Protein AF-A0A0U4WJ20-F1 (afdb_monomer_lite)

Structure (mmCIF, N/CA/C/O backbone):
data_AF-A0A0U4WJ20-F1
#
_entry.id   AF-A0A0U4WJ20-F1
#
loop_
_atom_site.group_PDB
_atom_site.id
_atom_site.type_symbol
_atom_site.label_atom_id
_atom_site.label_alt_id
_atom_site.label_comp_id
_atom_site.label_asym_id
_atom_site.label_entity_id
_atom_site.label_seq_id
_atom_site.pdbx_PDB_ins_code
_atom_site.Cartn_x
_atom_site.Cartn_y
_atom_site.Cartn_z
_atom_site.occupancy
_atom_site.B_iso_or_equiv
_atom_site.auth_seq_id
_atom_site.auth_comp_id
_atom_site.auth_asym_id
_atom_site.auth_atom_id
_atom_site.pdbx_PDB_model_num
ATOM 1 N N . MET A 1 1 ? 13.140 -55.221 10.516 1.00 45.09 1 MET A N 1
ATOM 2 C CA . MET A 1 1 ? 14.413 -55.546 9.827 1.00 45.09 1 MET A CA 1
ATOM 3 C C . MET A 1 1 ? 14.114 -56.241 8.496 1.00 45.09 1 MET A C 1
ATOM 5 O O . MET A 1 1 ? 13.194 -57.045 8.482 1.00 45.09 1 MET A O 1
ATOM 9 N N . LYS A 1 2 ? 14.965 -56.007 7.473 1.00 43.53 2 LYS A N 1
ATOM 10 C CA . LYS A 1 2 ? 15.139 -56.748 6.188 1.00 43.53 2 LYS A CA 1
ATOM 11 C C . LYS A 1 2 ? 14.148 -56.353 5.068 1.00 43.53 2 LYS A C 1
ATOM 13 O O . LYS A 1 2 ? 13.022 -56.818 5.054 1.00 43.53 2 LYS A O 1
ATOM 18 N N . LYS A 1 3 ? 14.446 -55.362 4.208 1.00 52.28 3 LYS A N 1
ATOM 19 C CA . LYS A 1 3 ? 15.315 -55.402 2.999 1.00 52.28 3 LYS A CA 1
ATOM 20 C C . LYS A 1 3 ? 15.146 -56.673 2.157 1.00 52.28 3 LYS A C 1
ATOM 22 O O . LYS A 1 3 ? 15.680 -57.699 2.563 1.00 52.28 3 LYS A O 1
ATOM 27 N N . LYS A 1 4 ? 14.556 -56.540 0.959 1.00 51.22 4 LYS A N 1
ATOM 28 C CA . LYS A 1 4 ? 14.952 -57.252 -0.274 1.00 51.22 4 LYS A CA 1
ATOM 29 C C . LYS A 1 4 ? 14.683 -56.370 -1.504 1.00 51.22 4 LYS A C 1
ATOM 31 O O . LYS A 1 4 ? 13.613 -56.396 -2.091 1.00 51.22 4 LYS A O 1
ATOM 36 N N . LEU A 1 5 ? 15.690 -55.560 -1.826 1.00 50.84 5 LEU A N 1
ATOM 37 C CA . LEU A 1 5 ? 16.001 -55.060 -3.164 1.00 50.84 5 LEU A CA 1
ATOM 38 C C . LEU A 1 5 ? 16.763 -56.205 -3.853 1.00 50.84 5 LEU A C 1
ATOM 40 O O . LEU A 1 5 ? 17.722 -56.658 -3.240 1.00 50.84 5 LEU A O 1
ATOM 44 N N . ILE A 1 6 ? 16.341 -56.690 -5.024 1.00 55.81 6 ILE A N 1
ATOM 45 C CA . ILE A 1 6 ? 17.130 -57.433 -6.037 1.00 55.81 6 ILE A CA 1
ATOM 46 C C . ILE A 1 6 ? 16.176 -57.684 -7.210 1.00 55.81 6 ILE A C 1
ATOM 48 O O . ILE A 1 6 ? 15.141 -58.322 -7.038 1.00 55.81 6 ILE A O 1
ATOM 52 N N . GLY A 1 7 ? 16.534 -57.210 -8.399 1.00 41.97 7 GLY A N 1
ATOM 53 C CA . GLY A 1 7 ? 15.829 -57.572 -9.621 1.00 41.97 7 GLY A CA 1
ATOM 54 C C . GLY A 1 7 ? 16.296 -56.766 -10.824 1.00 41.97 7 GLY A C 1
ATOM 55 O O . GLY A 1 7 ? 15.734 -55.717 -11.099 1.00 41.97 7 GLY A O 1
ATOM 56 N N . GLY A 1 8 ? 17.295 -57.287 -11.541 1.00 43.28 8 GLY A N 1
ATOM 57 C CA . GLY A 1 8 ? 17.472 -57.001 -12.968 1.00 43.28 8 GLY A CA 1
ATOM 58 C C . GLY A 1 8 ? 18.574 -56.011 -13.335 1.00 43.28 8 GLY A C 1
ATOM 59 O O . GLY A 1 8 ? 18.316 -54.843 -13.591 1.00 43.28 8 GLY A O 1
ATOM 60 N N . LEU A 1 9 ? 19.798 -56.521 -13.443 1.00 40.25 9 LEU A N 1
ATOM 61 C CA . LEU A 1 9 ? 20.912 -55.928 -14.181 1.00 40.25 9 LEU A CA 1
ATOM 62 C C . LEU A 1 9 ? 21.041 -56.728 -15.486 1.00 40.25 9 LEU A C 1
ATOM 64 O O . LEU A 1 9 ? 21.196 -57.940 -15.379 1.00 40.25 9 LEU A O 1
ATOM 68 N N . MET A 1 10 ? 20.957 -56.094 -16.668 1.00 38.22 10 MET A N 1
ATOM 69 C CA . MET A 1 10 ? 21.696 -56.472 -17.901 1.00 38.22 10 MET A CA 1
ATOM 70 C C . MET A 1 10 ? 21.245 -55.689 -19.155 1.00 38.22 10 MET A C 1
ATOM 72 O O . MET A 1 10 ? 20.191 -55.950 -19.720 1.00 38.22 10 MET A O 1
ATOM 76 N N . VAL A 1 11 ? 22.104 -54.744 -19.560 1.00 44.47 11 VAL A N 1
ATOM 77 C CA . VAL A 1 11 ? 22.695 -54.542 -20.904 1.00 44.47 11 VAL A CA 1
ATOM 78 C C . VAL A 1 11 ? 21.818 -54.713 -22.155 1.00 44.47 11 VAL A C 1
ATOM 80 O O . VAL A 1 11 ? 21.461 -55.830 -22.499 1.00 44.47 11 VAL A O 1
ATOM 83 N N . VAL A 1 12 ? 21.732 -53.644 -22.964 1.00 44.16 12 VAL A N 1
ATOM 84 C CA . VAL A 1 12 ? 22.034 -53.695 -24.413 1.00 44.16 12 VAL A CA 1
ATOM 85 C C . VAL A 1 12 ? 22.766 -52.410 -24.814 1.00 44.16 12 VAL A C 1
ATOM 87 O O . VAL A 1 12 ? 22.206 -51.317 -24.798 1.00 44.16 12 VAL A O 1
ATOM 90 N N . ALA A 1 13 ? 24.039 -52.558 -25.173 1.00 38.66 13 ALA A N 1
ATOM 91 C CA . ALA A 1 13 ? 24.749 -51.630 -26.039 1.00 38.66 13 ALA A CA 1
ATOM 92 C C . ALA A 1 13 ? 24.354 -51.924 -27.493 1.00 38.66 13 ALA A C 1
ATOM 94 O O . ALA A 1 13 ? 24.293 -53.099 -27.840 1.00 38.66 13 ALA A O 1
ATOM 95 N N . MET A 1 14 ? 24.144 -50.901 -28.331 1.00 37.84 14 MET A N 1
ATOM 96 C CA . MET A 1 14 ? 24.608 -50.863 -29.730 1.00 37.84 14 MET A CA 1
ATOM 97 C C . MET A 1 14 ? 24.176 -49.572 -30.445 1.00 37.84 14 MET A C 1
ATOM 99 O O . MET A 1 14 ? 22.997 -49.268 -30.567 1.00 37.84 14 MET A O 1
ATOM 103 N N . ALA A 1 15 ? 25.195 -48.867 -30.939 1.00 36.44 15 ALA A N 1
ATOM 104 C CA . ALA A 1 15 ? 25.264 -48.184 -32.228 1.00 36.44 15 ALA A CA 1
ATOM 105 C C . ALA A 1 15 ? 24.131 -47.221 -32.639 1.00 36.44 15 ALA A C 1
ATOM 107 O O . ALA A 1 15 ? 23.133 -47.617 -33.228 1.00 36.44 15 ALA A O 1
ATOM 108 N N . PHE A 1 16 ? 24.422 -45.921 -32.549 1.00 41.66 16 PHE A N 1
ATOM 109 C CA . PHE A 1 16 ? 24.107 -45.008 -33.650 1.00 41.66 16 PHE A CA 1
ATOM 110 C C . PHE A 1 16 ? 25.394 -44.325 -34.116 1.00 41.66 16 PHE A C 1
ATOM 112 O O . PHE A 1 16 ? 25.777 -43.244 -33.677 1.00 41.66 16 PHE A O 1
ATOM 119 N N . SER A 1 17 ? 26.094 -45.025 -35.005 1.00 46.34 17 SER A N 1
ATOM 120 C CA . SER A 1 17 ? 27.056 -44.452 -35.936 1.00 46.34 17 SER A CA 1
ATOM 121 C C . SER A 1 17 ? 26.287 -43.634 -36.972 1.00 46.34 17 SER A C 1
ATOM 123 O O . SER A 1 17 ? 25.647 -44.188 -37.862 1.00 46.34 17 SER A O 1
ATOM 125 N N . GLY A 1 18 ? 26.352 -42.315 -36.842 1.00 43.78 18 GLY A N 1
ATOM 126 C CA . GLY A 1 18 ? 25.856 -41.358 -37.822 1.00 43.78 18 GLY A CA 1
ATOM 127 C C . GLY A 1 18 ? 26.853 -40.221 -37.965 1.00 43.78 18 GLY A C 1
ATOM 128 O O . GLY A 1 18 ? 26.556 -39.088 -37.605 1.00 43.78 18 GLY A O 1
ATOM 129 N N . ALA A 1 19 ? 28.059 -40.536 -38.443 1.00 44.16 19 ALA A N 1
ATOM 130 C CA . ALA A 1 19 ? 29.010 -39.549 -38.936 1.00 44.16 19 ALA A CA 1
ATOM 131 C C . ALA A 1 19 ? 28.448 -38.944 -40.234 1.00 44.16 19 ALA A C 1
ATOM 133 O O . ALA A 1 19 ? 28.781 -39.365 -41.338 1.00 44.16 19 ALA A O 1
ATOM 134 N N . GLY A 1 20 ? 27.533 -37.987 -40.085 1.00 40.28 20 GLY A N 1
ATOM 135 C CA . GLY A 1 20 ? 27.115 -37.096 -41.154 1.00 40.28 20 GLY A CA 1
ATOM 136 C C . GLY A 1 20 ? 28.169 -36.013 -41.320 1.00 40.28 20 GLY A C 1
ATOM 137 O O . GLY A 1 20 ? 28.229 -35.070 -40.535 1.00 40.28 20 GLY A O 1
ATOM 138 N N . ALA A 1 21 ? 29.016 -36.176 -42.331 1.00 46.47 21 ALA A N 1
ATOM 139 C CA . ALA A 1 21 ? 29.871 -35.124 -42.844 1.00 46.47 21 ALA A CA 1
ATOM 140 C C . ALA A 1 21 ? 29.011 -33.904 -43.214 1.00 46.47 21 ALA A C 1
ATOM 142 O O . ALA A 1 21 ? 28.261 -33.942 -44.186 1.00 46.47 21 ALA A O 1
ATOM 143 N N . VAL A 1 22 ? 29.126 -32.814 -42.456 1.00 48.47 22 VAL A N 1
ATOM 144 C CA . VAL A 1 22 ? 28.731 -31.494 -42.950 1.00 48.47 22 VAL A CA 1
ATOM 145 C C . VAL A 1 22 ? 29.943 -30.904 -43.651 1.00 48.47 22 VAL A C 1
ATOM 147 O O . VAL A 1 22 ? 30.886 -30.412 -43.036 1.00 48.47 22 VAL A O 1
ATOM 150 N N . SER A 1 23 ? 29.951 -31.061 -44.971 1.00 51.72 23 SER A N 1
ATOM 151 C CA . SER A 1 23 ? 30.922 -30.447 -45.861 1.00 51.72 23 SER A CA 1
ATOM 152 C C . SER A 1 23 ? 30.929 -28.937 -45.634 1.00 51.72 23 SER A C 1
ATOM 154 O O . SER A 1 23 ? 29.938 -28.248 -45.869 1.00 51.72 23 SER A O 1
ATOM 156 N N . ALA A 1 24 ? 32.072 -28.435 -45.175 1.00 49.81 24 ALA A N 1
ATOM 157 C CA . ALA A 1 24 ? 32.408 -27.025 -45.131 1.00 49.81 24 ALA A CA 1
ATOM 158 C C . ALA A 1 24 ? 32.519 -26.485 -46.568 1.00 49.81 24 ALA A C 1
ATOM 160 O O . ALA A 1 24 ? 33.596 -26.446 -47.154 1.00 49.81 24 ALA A O 1
ATOM 161 N N . ALA A 1 25 ? 31.387 -26.106 -47.154 1.00 50.56 25 ALA A N 1
ATOM 162 C CA . ALA A 1 25 ? 31.308 -25.422 -48.437 1.00 50.56 25 ALA A CA 1
ATOM 163 C C . ALA A 1 25 ? 30.285 -24.290 -48.302 1.00 50.56 25 ALA A C 1
ATOM 165 O O . ALA A 1 25 ? 29.085 -24.506 -48.436 1.00 50.56 25 ALA A O 1
ATOM 166 N N . GLY A 1 26 ? 30.773 -23.092 -47.965 1.00 53.72 26 GLY A N 1
ATOM 167 C CA . GLY A 1 26 ? 29.926 -21.901 -47.853 1.00 53.72 26 GLY A CA 1
ATOM 168 C C . GLY A 1 26 ? 30.304 -20.886 -46.773 1.00 53.72 26 GLY A C 1
ATOM 169 O O . GLY A 1 26 ? 29.435 -20.144 -46.335 1.00 53.72 26 GLY A O 1
ATOM 170 N N . ILE A 1 27 ? 31.564 -20.810 -46.327 1.00 51.44 27 ILE A N 1
ATOM 171 C CA . ILE A 1 27 ? 32.047 -19.662 -45.537 1.00 51.44 27 ILE A CA 1
ATOM 172 C C . ILE A 1 27 ? 32.763 -18.718 -46.502 1.00 51.44 27 ILE A C 1
ATOM 174 O O . ILE A 1 27 ? 33.984 -18.702 -46.620 1.00 51.44 27 ILE A O 1
ATOM 178 N N . SER A 1 28 ? 31.986 -17.986 -47.290 1.00 51.72 28 SER A N 1
ATOM 179 C CA . SER A 1 28 ? 32.493 -16.942 -48.187 1.00 51.72 28 SER A CA 1
ATOM 180 C C . SER A 1 28 ? 31.446 -15.849 -48.334 1.00 51.72 28 SER A C 1
ATOM 182 O O . SER A 1 28 ? 30.991 -15.563 -49.431 1.00 51.72 28 SER A O 1
ATOM 184 N N . ASN A 1 29 ? 31.020 -15.290 -47.200 1.00 48.34 29 ASN A N 1
ATOM 185 C CA . ASN A 1 29 ? 30.536 -13.914 -47.122 1.00 48.34 29 ASN A CA 1
ATOM 186 C C . ASN A 1 29 ? 30.498 -13.465 -45.654 1.00 48.34 29 ASN A C 1
ATOM 188 O O . ASN A 1 29 ? 29.449 -13.147 -45.102 1.00 48.34 29 ASN A O 1
ATOM 192 N N . VAL A 1 30 ? 31.666 -13.447 -45.004 1.00 47.41 30 VAL A N 1
ATOM 193 C CA . VAL A 1 30 ? 31.864 -12.656 -43.781 1.00 47.41 30 VAL A CA 1
ATOM 194 C C . VAL A 1 30 ? 31.974 -11.191 -44.215 1.00 47.41 30 VAL A C 1
ATOM 196 O O . VAL A 1 30 ? 33.016 -10.562 -44.098 1.00 47.41 30 VAL A O 1
ATOM 199 N N . ASN A 1 31 ? 30.877 -10.641 -44.740 1.00 51.34 31 ASN A N 1
ATOM 200 C CA . ASN A 1 31 ? 30.548 -9.282 -44.363 1.00 51.34 31 ASN A CA 1
ATOM 201 C C . ASN A 1 31 ? 30.103 -9.435 -42.920 1.00 51.34 31 ASN A C 1
ATOM 203 O O . ASN A 1 31 ? 28.997 -9.893 -42.639 1.00 51.34 31 ASN A O 1
ATOM 207 N N . SER A 1 32 ? 31.045 -9.164 -42.026 1.00 51.31 32 SER A N 1
ATOM 208 C CA . SER A 1 32 ? 30.827 -8.822 -40.635 1.00 51.31 32 SER A CA 1
ATOM 209 C C . SER A 1 32 ? 29.829 -7.671 -40.593 1.00 51.31 32 SER A C 1
ATOM 211 O O . SER A 1 32 ? 30.200 -6.507 -40.452 1.00 51.31 32 SER A O 1
ATOM 213 N N . ILE A 1 33 ? 28.556 -8.003 -40.805 1.00 52.03 33 ILE A N 1
ATOM 214 C CA . ILE A 1 33 ? 27.454 -7.167 -40.395 1.00 52.03 33 ILE A CA 1
ATOM 215 C C . ILE A 1 33 ? 27.730 -6.955 -38.920 1.00 52.03 33 ILE A C 1
ATOM 217 O O . ILE A 1 33 ? 27.807 -7.901 -38.135 1.00 52.03 33 ILE A O 1
ATOM 221 N N . ASP A 1 34 ? 27.999 -5.699 -38.627 1.00 52.44 34 ASP A N 1
ATOM 222 C CA . ASP A 1 34 ? 27.989 -5.043 -37.341 1.00 52.44 34 ASP A CA 1
ATOM 223 C C . ASP A 1 34 ? 26.654 -5.342 -36.633 1.00 52.44 34 ASP A C 1
ATOM 225 O O . ASP A 1 34 ? 25.741 -4.529 -36.565 1.00 52.44 34 ASP A O 1
ATOM 229 N N . LEU A 1 35 ? 26.487 -6.595 -36.207 1.00 49.44 35 LEU A N 1
ATOM 230 C CA . LEU A 1 35 ? 25.289 -7.126 -35.560 1.00 49.44 35 LEU A CA 1
ATOM 231 C C . LEU A 1 35 ? 25.376 -6.957 -34.036 1.00 49.44 35 LEU A C 1
ATOM 233 O O . LEU A 1 35 ? 24.451 -7.315 -33.318 1.00 49.44 35 LEU A O 1
ATOM 237 N N . SER A 1 36 ? 26.491 -6.416 -33.538 1.00 53.28 36 SER A N 1
ATOM 238 C CA . SER A 1 36 ? 26.821 -6.378 -32.112 1.00 53.28 36 SER A CA 1
ATOM 239 C C . SER A 1 36 ? 26.578 -5.011 -31.464 1.00 53.28 36 SER A C 1
ATOM 241 O O . SER A 1 36 ? 26.509 -4.935 -30.239 1.00 53.28 36 SER A O 1
ATOM 243 N N . SER A 1 37 ? 26.444 -3.934 -32.246 1.00 49.75 37 SER A N 1
ATOM 244 C CA . SER A 1 37 ? 26.280 -2.568 -31.723 1.00 49.75 37 SER A CA 1
ATOM 245 C C . SER A 1 37 ? 24.808 -2.153 -31.587 1.00 49.75 37 SER A C 1
ATOM 247 O O . SER A 1 37 ? 24.420 -1.624 -30.550 1.00 49.75 37 SER A O 1
ATOM 249 N N . MET A 1 38 ? 23.951 -2.495 -32.556 1.00 55.59 38 MET A N 1
ATOM 250 C CA . MET A 1 38 ? 22.522 -2.142 -32.518 1.00 55.59 38 MET A CA 1
ATOM 251 C C . MET A 1 38 ? 21.683 -3.049 -31.592 1.00 55.59 38 MET A C 1
ATOM 253 O O . MET A 1 38 ? 20.640 -2.629 -31.076 1.00 55.59 38 MET A O 1
ATOM 257 N N . ASP A 1 39 ? 22.135 -4.285 -31.359 1.00 61.62 39 ASP A N 1
ATOM 258 C CA . ASP A 1 39 ? 21.403 -5.279 -30.565 1.00 61.62 39 ASP A CA 1
ATOM 259 C C . ASP A 1 39 ? 21.681 -5.133 -29.060 1.00 61.62 39 ASP A C 1
ATOM 261 O O . ASP A 1 39 ? 20.779 -5.305 -28.247 1.00 61.62 39 ASP A O 1
ATOM 265 N N . LEU A 1 40 ? 22.885 -4.697 -28.659 1.00 71.06 40 LEU A N 1
ATOM 266 C CA . LEU A 1 40 ? 23.209 -4.457 -27.245 1.00 71.06 40 LEU A CA 1
ATOM 267 C C . LEU A 1 40 ? 22.418 -3.278 -26.667 1.00 71.06 40 LEU A C 1
ATOM 269 O O . LEU A 1 40 ? 21.946 -3.339 -25.535 1.00 71.06 40 LEU A O 1
ATOM 273 N N . GLU A 1 41 ? 22.250 -2.210 -27.441 1.00 71.06 41 GLU A N 1
ATOM 274 C CA . GLU A 1 41 ? 21.484 -1.032 -27.030 1.00 71.06 41 GLU A CA 1
ATOM 275 C C . GLU A 1 41 ? 19.983 -1.342 -26.949 1.00 71.06 41 GLU A C 1
ATOM 277 O O . GLU A 1 41 ? 19.311 -0.931 -25.999 1.00 71.06 41 GLU A O 1
ATOM 282 N N . THR A 1 42 ? 19.471 -2.133 -27.898 1.00 77.25 42 THR A N 1
ATOM 283 C CA . THR A 1 42 ? 18.087 -2.632 -27.892 1.00 77.25 42 THR A CA 1
ATOM 284 C C . THR A 1 42 ? 17.858 -3.598 -26.728 1.00 77.25 42 THR A C 1
ATOM 286 O O . THR A 1 42 ? 16.873 -3.459 -26.001 1.00 77.25 42 THR A O 1
ATOM 289 N N . ALA A 1 43 ? 18.800 -4.509 -26.476 1.00 77.88 43 ALA A N 1
ATOM 290 C CA . ALA A 1 43 ? 18.770 -5.433 -25.349 1.00 77.88 43 ALA A CA 1
ATOM 291 C C . ALA A 1 43 ? 18.844 -4.694 -24.004 1.00 77.88 43 ALA A C 1
ATOM 293 O O . ALA A 1 43 ? 18.089 -5.007 -23.084 1.00 77.88 43 ALA A O 1
ATOM 294 N N . LEU A 1 44 ? 19.694 -3.670 -23.878 1.00 81.50 44 LEU A N 1
ATOM 295 C CA . LEU A 1 44 ? 19.789 -2.866 -22.659 1.00 81.50 44 LEU A CA 1
ATOM 296 C C . LEU A 1 44 ? 18.504 -2.063 -22.429 1.00 81.50 44 LEU A C 1
ATOM 298 O O . LEU A 1 44 ? 17.996 -2.029 -21.309 1.00 81.50 44 LEU A O 1
ATOM 302 N N . MET A 1 45 ? 17.935 -1.469 -23.480 1.00 82.12 45 MET A N 1
ATOM 303 C CA . MET A 1 45 ? 16.645 -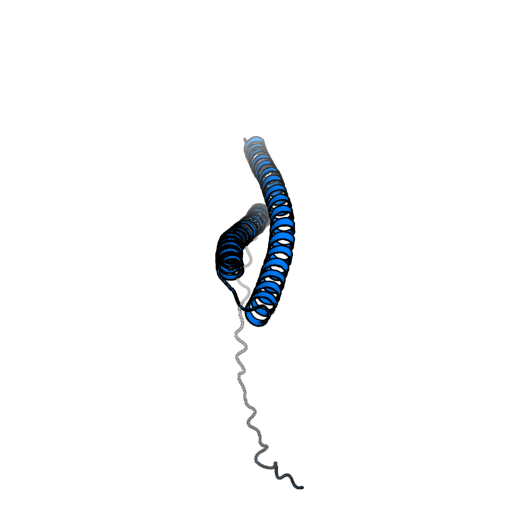0.784 -23.403 1.00 82.12 45 MET A CA 1
ATOM 304 C C . MET A 1 45 ? 15.522 -1.749 -23.002 1.00 82.12 45 MET A C 1
ATOM 306 O O . MET A 1 45 ? 14.692 -1.398 -22.166 1.00 82.12 45 MET A O 1
ATOM 310 N N . GLN A 1 46 ? 15.523 -2.978 -23.524 1.00 84.56 46 GLN A N 1
ATOM 311 C CA . GLN A 1 46 ? 14.570 -4.017 -23.135 1.00 84.56 46 GLN A CA 1
ATOM 312 C C . GLN A 1 46 ? 14.724 -4.402 -21.658 1.00 84.56 46 GLN A C 1
ATOM 314 O O . GLN A 1 46 ? 13.726 -4.475 -20.943 1.00 84.56 46 GLN A O 1
ATOM 319 N N . VAL A 1 47 ? 15.953 -4.581 -21.164 1.00 85.50 47 VAL A N 1
ATOM 320 C CA . VAL A 1 47 ? 16.218 -4.879 -19.744 1.00 85.50 47 VAL A CA 1
ATOM 321 C C . VAL A 1 47 ? 15.768 -3.730 -18.839 1.00 85.50 47 VAL A C 1
ATOM 323 O O . VAL A 1 47 ? 15.151 -3.965 -17.799 1.00 85.50 47 VAL A O 1
ATOM 326 N N . GLN A 1 48 ? 16.037 -2.482 -19.222 1.00 84.94 48 GLN A N 1
ATOM 327 C CA . GLN A 1 48 ? 15.615 -1.321 -18.435 1.00 84.94 48 GLN A CA 1
ATOM 328 C C . GLN A 1 48 ? 14.096 -1.114 -18.490 1.00 84.94 48 GLN A C 1
ATOM 330 O O . GLN A 1 48 ? 13.492 -0.802 -17.466 1.00 84.94 48 GLN A O 1
ATOM 335 N N . SER A 1 49 ? 13.463 -1.385 -19.634 1.00 85.19 49 SER A N 1
ATOM 336 C CA . SER A 1 49 ? 12.004 -1.400 -19.773 1.00 85.19 49 SER A CA 1
ATOM 337 C C . SER A 1 49 ? 11.366 -2.456 -18.865 1.00 85.19 49 SER A C 1
ATOM 339 O O . SER A 1 49 ? 10.438 -2.142 -18.123 1.00 85.19 49 SER A O 1
ATOM 341 N N . GLN A 1 50 ? 11.913 -3.675 -18.825 1.00 88.50 50 GLN A N 1
ATOM 342 C CA . GLN A 1 50 ? 11.446 -4.731 -17.919 1.00 88.50 50 GLN A CA 1
ATOM 343 C C . GLN A 1 50 ? 11.599 -4.343 -16.444 1.00 88.50 50 GLN A C 1
ATOM 345 O O . GLN A 1 50 ? 10.701 -4.591 -15.639 1.00 88.50 50 GLN A O 1
ATOM 350 N N . ARG A 1 51 ? 12.718 -3.708 -16.068 1.00 87.25 51 ARG A N 1
ATOM 351 C CA . ARG A 1 51 ? 12.925 -3.218 -14.696 1.00 87.25 51 ARG A CA 1
ATOM 352 C C . ARG A 1 51 ? 11.934 -2.120 -14.320 1.00 87.25 51 ARG A C 1
ATOM 354 O O . ARG A 1 51 ? 11.409 -2.159 -13.211 1.00 87.25 51 ARG A O 1
ATOM 361 N N . ALA A 1 52 ? 11.657 -1.186 -15.228 1.00 88.00 52 ALA A N 1
ATOM 362 C CA . ALA A 1 52 ? 10.647 -0.152 -15.019 1.00 88.00 52 ALA A CA 1
ATOM 363 C C . ALA A 1 52 ? 9.249 -0.770 -14.838 1.00 88.00 52 ALA A C 1
ATOM 365 O O . ALA A 1 52 ? 8.573 -0.465 -13.861 1.00 88.00 52 ALA A O 1
ATOM 366 N N . GLN A 1 53 ? 8.870 -1.728 -15.691 1.00 90.00 53 GLN A N 1
ATOM 367 C CA . GLN A 1 53 ? 7.602 -2.459 -15.572 1.00 90.00 53 GLN A CA 1
ATOM 368 C C . GLN A 1 53 ? 7.479 -3.221 -14.246 1.00 90.00 53 GLN A C 1
ATOM 370 O O . GLN A 1 53 ? 6.421 -3.210 -13.614 1.00 90.00 53 GLN A O 1
ATOM 375 N N . LEU A 1 54 ? 8.555 -3.875 -13.798 1.00 91.69 54 LEU A N 1
ATOM 376 C CA . LEU A 1 54 ? 8.574 -4.566 -12.509 1.00 91.69 54 LEU A CA 1
ATOM 377 C C . LEU A 1 54 ? 8.416 -3.581 -11.345 1.00 91.69 54 LEU A C 1
ATOM 379 O O . LEU A 1 54 ? 7.648 -3.849 -10.423 1.00 91.69 54 LEU A O 1
ATOM 383 N N . LEU A 1 55 ? 9.116 -2.447 -11.387 1.00 92.56 55 LEU A N 1
ATOM 384 C CA . LEU A 1 55 ? 9.011 -1.402 -10.371 1.00 92.56 55 LEU A CA 1
ATOM 385 C C . LEU A 1 55 ? 7.598 -0.805 -10.322 1.00 92.56 55 LEU A C 1
ATOM 387 O O . LEU A 1 55 ? 7.046 -0.637 -9.235 1.00 92.56 55 LEU A O 1
ATOM 391 N N . ASP A 1 56 ? 6.976 -0.562 -11.476 1.00 91.38 56 ASP A N 1
ATOM 392 C CA . ASP A 1 56 ? 5.584 -0.115 -11.560 1.00 91.38 56 ASP A CA 1
ATOM 393 C C . ASP A 1 56 ? 4.623 -1.156 -10.976 1.00 91.38 56 ASP A C 1
ATOM 395 O O . ASP A 1 56 ? 3.731 -0.809 -10.200 1.00 91.38 56 ASP A O 1
ATOM 399 N N . SER A 1 57 ? 4.834 -2.444 -11.269 1.00 94.25 57 SER A N 1
ATOM 400 C CA . SER A 1 57 ? 4.050 -3.533 -10.676 1.00 94.25 57 SER A CA 1
ATOM 401 C C . SER A 1 57 ? 4.191 -3.575 -9.150 1.00 94.25 57 SER A C 1
ATOM 403 O O . SER A 1 57 ? 3.199 -3.723 -8.433 1.00 94.25 57 SER A O 1
ATOM 405 N N . GLN A 1 58 ? 5.405 -3.383 -8.628 1.00 92.56 58 GLN A N 1
ATOM 406 C CA . GLN A 1 58 ? 5.656 -3.313 -7.188 1.00 92.56 58 GLN A CA 1
ATOM 407 C C . GLN A 1 58 ? 4.952 -2.115 -6.542 1.00 92.56 58 GLN A C 1
ATOM 409 O O . GLN A 1 58 ? 4.290 -2.288 -5.519 1.00 92.56 58 GLN A O 1
ATOM 414 N N . ILE A 1 59 ? 5.020 -0.928 -7.156 1.00 94.56 59 ILE A N 1
ATOM 415 C CA . ILE A 1 59 ? 4.294 0.263 -6.690 1.00 94.56 59 ILE A CA 1
ATOM 416 C C . ILE A 1 59 ? 2.786 -0.001 -6.683 1.00 94.56 59 ILE A C 1
ATOM 418 O O . ILE A 1 59 ? 2.127 0.262 -5.680 1.00 94.56 59 ILE A O 1
ATOM 422 N N . GLN A 1 60 ? 2.231 -0.566 -7.759 1.00 94.31 60 GLN A N 1
ATOM 423 C CA . GLN A 1 60 ? 0.805 -0.891 -7.841 1.00 94.31 60 GLN A CA 1
ATOM 424 C C . GLN A 1 60 ? 0.367 -1.872 -6.752 1.00 94.31 60 GLN A C 1
ATOM 426 O O . GLN A 1 60 ? -0.661 -1.658 -6.107 1.00 94.31 60 GLN A O 1
ATOM 431 N N . ASN A 1 61 ? 1.136 -2.938 -6.528 1.00 95.31 61 ASN A N 1
ATOM 432 C CA . ASN A 1 61 ? 0.844 -3.911 -5.478 1.00 95.31 61 ASN A CA 1
ATOM 433 C C . ASN A 1 61 ? 0.890 -3.256 -4.097 1.00 95.31 61 ASN A C 1
ATOM 435 O O . AS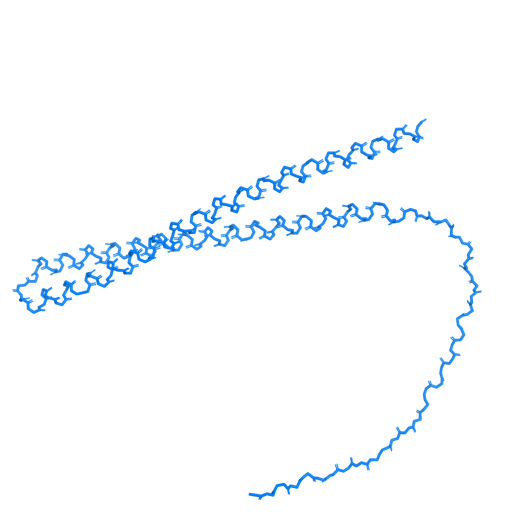N A 1 61 ? -0.024 -3.433 -3.298 1.00 95.31 61 ASN A O 1
ATOM 439 N N . GLN A 1 62 ? 1.900 -2.430 -3.844 1.00 92.81 62 GLN A N 1
ATOM 440 C CA . GLN A 1 62 ? 2.045 -1.733 -2.575 1.00 92.81 62 GLN A CA 1
ATOM 441 C C . GLN A 1 62 ? 0.915 -0.714 -2.334 1.00 92.81 62 GLN A C 1
ATOM 443 O O . GLN A 1 62 ? 0.437 -0.596 -1.209 1.00 92.81 62 GLN A O 1
ATOM 448 N N . ILE A 1 63 ? 0.427 -0.024 -3.372 1.00 93.75 63 ILE A N 1
ATOM 449 C CA . ILE A 1 63 ? -0.748 0.859 -3.270 1.00 93.75 63 ILE A CA 1
ATOM 450 C C . ILE A 1 63 ? -1.992 0.055 -2.884 1.00 93.75 63 ILE A C 1
ATOM 452 O O . ILE A 1 63 ? -2.720 0.468 -1.984 1.00 93.75 63 ILE A O 1
ATOM 456 N N . LYS A 1 64 ? -2.226 -1.098 -3.525 1.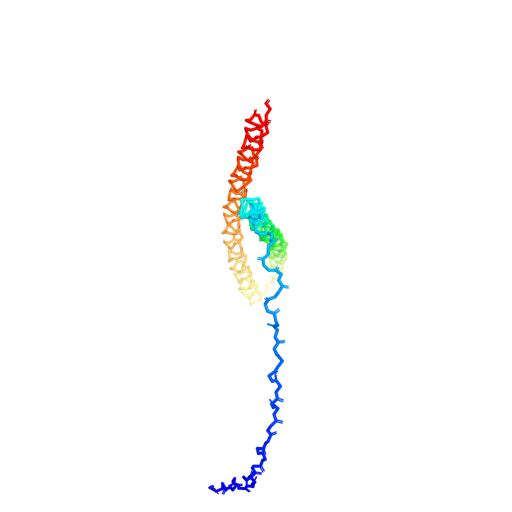00 95.12 64 LYS A N 1
ATOM 457 C CA . LYS A 1 64 ? -3.361 -1.976 -3.190 1.00 95.12 64 LYS A CA 1
ATOM 458 C C . LYS A 1 64 ? -3.296 -2.452 -1.740 1.00 95.12 64 LYS A C 1
ATOM 460 O O . LYS A 1 64 ? -4.312 -2.452 -1.052 1.00 95.12 64 LYS A O 1
ATOM 465 N N . GLU A 1 65 ? -2.111 -2.818 -1.261 1.00 93.38 65 GLU A N 1
ATOM 466 C CA . GLU A 1 65 ? -1.914 -3.205 0.138 1.00 93.38 65 GLU A CA 1
ATOM 467 C C . GLU A 1 65 ? -2.194 -2.046 1.100 1.00 93.38 65 GLU A C 1
ATOM 469 O O . GLU A 1 65 ? -2.877 -2.235 2.105 1.00 93.38 65 GLU A O 1
ATOM 474 N N . VAL A 1 66 ? -1.741 -0.830 0.781 1.00 94.12 66 VAL A N 1
ATOM 475 C CA . VAL A 1 66 ? -2.056 0.362 1.585 1.00 94.12 66 VAL A CA 1
ATOM 476 C C . VAL A 1 66 ? -3.558 0.656 1.585 1.00 94.12 66 VAL A C 1
ATOM 478 O O . VAL A 1 66 ? -4.112 0.965 2.636 1.00 94.12 66 VAL A O 1
ATOM 481 N N . GLN A 1 67 ? -4.244 0.508 0.449 1.00 94.19 67 GLN A N 1
ATOM 482 C CA . GLN A 1 67 ? -5.700 0.671 0.369 1.00 94.19 67 GLN A CA 1
ATOM 483 C C . GLN 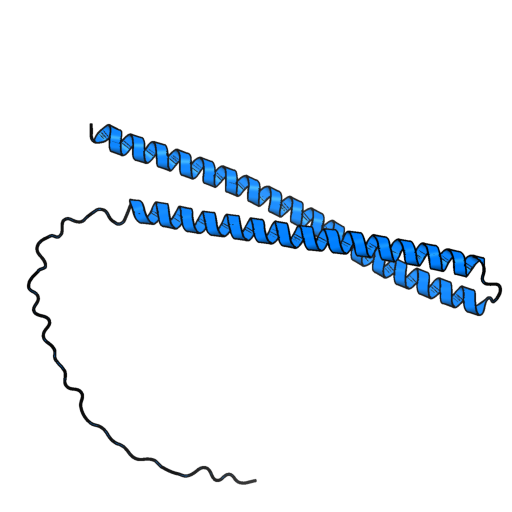A 1 67 ? -6.439 -0.342 1.251 1.00 94.19 67 GLN A C 1
ATOM 485 O O . GLN A 1 67 ? -7.267 0.056 2.066 1.00 94.19 67 GLN A O 1
ATOM 490 N N . ARG A 1 68 ? -6.078 -1.629 1.172 1.00 94.56 68 ARG A N 1
ATOM 491 C CA . ARG A 1 68 ? -6.645 -2.676 2.041 1.00 94.56 68 ARG A CA 1
ATOM 492 C C . ARG A 1 68 ? -6.424 -2.374 3.520 1.00 94.56 68 ARG A C 1
ATOM 494 O O . ARG A 1 68 ? -7.330 -2.549 4.329 1.00 94.56 68 ARG A O 1
ATOM 501 N N . LYS A 1 69 ? -5.235 -1.888 3.884 1.00 94.19 69 LYS A N 1
ATOM 502 C CA . LYS A 1 69 ? -4.934 -1.491 5.268 1.00 94.19 69 LYS A CA 1
ATOM 503 C C . LYS A 1 69 ? -5.778 -0.300 5.707 1.00 94.19 69 LYS A C 1
ATOM 505 O O . LYS A 1 69 ? -6.278 -0.316 6.825 1.00 94.19 69 LYS A O 1
ATOM 510 N N . ASN A 1 70 ? -6.001 0.687 4.839 1.00 94.69 70 ASN A N 1
ATOM 511 C CA . ASN A 1 70 ? -6.900 1.806 5.139 1.00 94.69 70 ASN A CA 1
ATOM 512 C C . ASN A 1 70 ? -8.328 1.320 5.421 1.00 94.69 70 ASN A C 1
ATOM 514 O O . ASN A 1 70 ? -8.941 1.763 6.390 1.00 94.69 70 ASN A O 1
ATOM 518 N N . GLU A 1 71 ? -8.843 0.394 4.608 1.00 96.19 71 GLU A N 1
ATOM 519 C CA . GLU A 1 71 ? -10.164 -0.213 4.811 1.00 96.19 71 GLU A CA 1
ATOM 520 C C . GLU A 1 71 ? -10.237 -0.970 6.143 1.00 96.19 71 GLU A C 1
ATOM 522 O O . GLU A 1 71 ? -11.173 -0.780 6.918 1.00 96.19 71 GLU A O 1
ATOM 527 N N . GLN A 1 72 ? -9.220 -1.775 6.457 1.00 95.56 72 GLN A N 1
ATOM 528 C CA . GLN A 1 72 ? -9.130 -2.492 7.730 1.00 95.56 72 GLN A CA 1
ATOM 529 C C . GLN A 1 72 ? -9.057 -1.541 8.933 1.00 95.56 72 GLN A C 1
ATOM 531 O O . GLN A 1 72 ? -9.753 -1.752 9.922 1.00 95.56 72 GLN A O 1
ATOM 536 N N . ILE A 1 73 ? -8.270 -0.464 8.858 1.00 95.94 73 ILE A N 1
ATOM 537 C CA . ILE A 1 73 ? -8.206 0.558 9.914 1.00 95.94 73 ILE A CA 1
ATOM 538 C C . ILE A 1 73 ? -9.573 1.222 10.101 1.00 95.94 73 ILE A C 1
ATOM 540 O O . ILE A 1 73 ? -9.992 1.450 11.236 1.00 95.94 73 ILE A O 1
ATOM 544 N N . ALA A 1 74 ? -10.297 1.512 9.017 1.00 96.31 74 ALA A N 1
ATOM 545 C CA . ALA A 1 74 ? -11.649 2.057 9.105 1.00 96.31 74 ALA A CA 1
ATOM 546 C C . ALA A 1 74 ? -12.605 1.085 9.818 1.00 96.31 74 ALA A C 1
ATOM 548 O O . ALA A 1 74 ? -13.324 1.498 10.728 1.00 96.31 74 ALA A O 1
ATOM 549 N N . GLN A 1 75 ? -12.555 -0.206 9.477 1.00 96.00 75 GLN A N 1
ATOM 550 C CA . GLN A 1 75 ? -13.354 -1.246 10.135 1.00 96.00 75 GLN A CA 1
ATOM 551 C C . GLN A 1 75 ? -13.012 -1.391 11.625 1.00 96.00 75 GLN A C 1
ATOM 553 O O . GLN A 1 75 ? -13.915 -1.465 12.455 1.00 96.00 75 GLN A O 1
ATOM 558 N N . LEU A 1 76 ? -11.726 -1.396 11.990 1.00 95.62 76 LEU A N 1
ATOM 559 C CA . LEU A 1 76 ? -11.298 -1.479 13.392 1.00 95.62 76 LEU A CA 1
ATOM 560 C C . LEU A 1 76 ? -11.744 -0.244 14.186 1.00 95.62 76 LEU A C 1
ATOM 562 O O . LEU A 1 76 ? -12.222 -0.377 15.310 1.00 95.62 76 LEU A O 1
ATOM 566 N N . ASN A 1 77 ? -11.668 0.952 13.597 1.00 95.31 77 ASN A N 1
ATOM 567 C CA . ASN A 1 77 ? -12.193 2.170 14.220 1.00 95.31 77 ASN A CA 1
ATOM 568 C C . ASN A 1 77 ? -13.710 2.097 14.450 1.00 95.31 77 ASN A C 1
ATOM 570 O O . ASN A 1 77 ? -14.186 2.491 15.516 1.00 95.31 77 ASN A O 1
ATOM 574 N N . GLN A 1 78 ? -14.469 1.569 13.485 1.00 96.56 78 GLN A N 1
ATOM 575 C CA . GLN A 1 78 ? -15.908 1.339 13.645 1.00 96.56 78 GLN A CA 1
ATOM 576 C C . GLN A 1 78 ? -16.193 0.347 14.779 1.00 96.56 78 GLN A C 1
ATOM 578 O O . GLN A 1 78 ? -17.014 0.640 15.645 1.00 96.56 78 GLN A O 1
ATOM 583 N N . GLN A 1 79 ? -15.460 -0.769 14.842 1.00 95.69 79 GLN A N 1
ATOM 584 C CA . GLN A 1 79 ? -15.590 -1.745 15.928 1.00 95.69 79 GLN A CA 1
ATOM 585 C C . GLN A 1 79 ? -15.281 -1.130 17.297 1.00 95.69 79 GLN A C 1
ATOM 587 O O . GLN A 1 79 ? -16.025 -1.355 18.248 1.00 95.69 79 GLN A O 1
ATOM 592 N N . ILE A 1 80 ? -14.233 -0.305 17.413 1.00 96.06 80 ILE A N 1
ATOM 593 C CA . ILE A 1 80 ? -13.926 0.421 18.656 1.00 96.06 80 ILE A CA 1
ATOM 594 C C . ILE A 1 80 ? -15.086 1.345 19.040 1.00 96.06 80 ILE A C 1
ATOM 596 O O . ILE A 1 80 ? -15.463 1.399 20.211 1.00 96.06 80 ILE A O 1
ATOM 600 N N . ALA A 1 81 ? -15.673 2.071 18.086 1.00 96.38 81 ALA A N 1
ATOM 601 C CA . ALA A 1 81 ? -16.811 2.946 18.358 1.00 96.38 81 ALA A CA 1
ATOM 602 C C . ALA A 1 81 ? -18.042 2.156 18.843 1.00 96.38 81 ALA A C 1
ATOM 604 O O . ALA A 1 81 ? -18.696 2.558 19.806 1.00 96.38 81 ALA A O 1
ATOM 605 N N . GLU A 1 82 ? -18.334 1.010 18.226 1.00 96.06 82 GLU A N 1
ATOM 606 C CA . GLU A 1 82 ? -19.418 0.116 18.643 1.00 96.06 82 GLU A CA 1
ATOM 607 C C . GLU A 1 82 ? -19.181 -0.494 20.027 1.00 96.06 82 GLU A C 1
ATOM 609 O O . GLU A 1 82 ? -20.090 -0.512 20.857 1.00 96.06 82 GLU A O 1
ATOM 614 N N . LEU A 1 83 ? -17.963 -0.965 20.306 1.00 94.88 83 LEU A N 1
ATOM 615 C CA . LEU A 1 83 ? -17.602 -1.511 21.613 1.00 94.88 83 LEU A CA 1
ATOM 616 C C . LEU A 1 83 ? -17.677 -0.442 22.710 1.00 94.88 83 LEU A C 1
ATOM 618 O O . LEU A 1 83 ? -18.175 -0.728 23.795 1.00 94.88 83 LEU A O 1
ATOM 622 N N . ASN A 1 84 ? -17.263 0.798 22.429 1.00 94.50 84 ASN A N 1
ATOM 623 C CA . ASN A 1 84 ? -17.399 1.913 23.374 1.00 94.50 84 ASN A CA 1
ATOM 624 C C . ASN A 1 84 ? -18.865 2.270 23.665 1.00 94.50 84 ASN A C 1
ATOM 626 O O . ASN A 1 84 ? -19.202 2.605 24.803 1.00 94.50 84 ASN A O 1
ATOM 630 N N . ARG A 1 85 ? -19.750 2.174 22.663 1.00 95.44 85 ARG A N 1
ATOM 631 C CA . ARG A 1 85 ? -21.201 2.318 22.868 1.00 95.44 85 ARG A CA 1
ATOM 632 C C . ARG A 1 85 ? -21.739 1.218 23.779 1.00 95.44 85 ARG A C 1
ATOM 634 O O . ARG A 1 85 ? -22.310 1.527 24.816 1.00 95.44 85 ARG A O 1
ATOM 641 N N . LYS A 1 86 ? -21.451 -0.049 23.458 1.00 93.81 86 LYS A N 1
ATOM 642 C CA . LYS A 1 86 ? -21.846 -1.200 24.291 1.00 93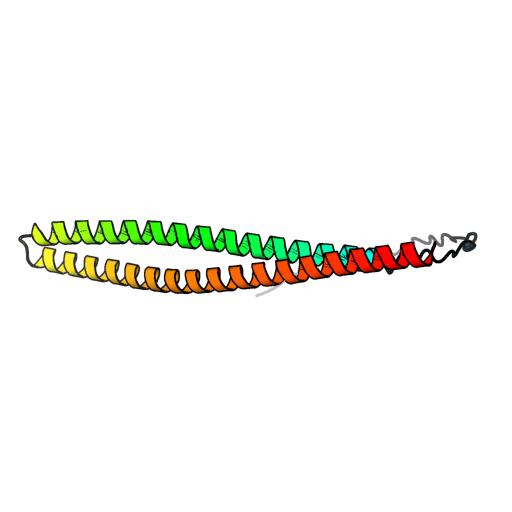.81 86 LYS A CA 1
ATOM 643 C C . LYS A 1 86 ? -21.315 -1.094 25.720 1.00 93.81 86 LYS A C 1
ATOM 645 O O . LYS A 1 86 ? -22.015 -1.463 26.652 1.00 93.81 86 LYS A O 1
ATOM 650 N N . LEU A 1 87 ? -20.097 -0.580 25.898 1.00 93.12 87 LEU A N 1
ATOM 651 C CA . LEU A 1 87 ? -19.494 -0.366 27.214 1.00 93.12 87 LEU A CA 1
ATOM 652 C C . LEU A 1 87 ? -20.257 0.681 28.035 1.00 93.12 87 LEU A C 1
ATOM 654 O O . LEU A 1 87 ? -20.373 0.530 29.247 1.00 93.12 87 LEU A O 1
ATOM 658 N N . SER A 1 88 ? -20.769 1.723 27.377 1.00 92.00 88 SER A N 1
ATOM 659 C CA . SER A 1 88 ? -21.557 2.779 28.020 1.00 92.00 88 SER A CA 1
ATOM 660 C C . SER A 1 88 ? -22.965 2.303 28.398 1.00 92.00 88 SER A C 1
ATOM 662 O O . SER A 1 88 ? -23.486 2.717 29.429 1.00 92.00 88 SER A O 1
ATOM 664 N N . ASP A 1 89 ? -23.548 1.405 27.598 1.00 92.75 89 ASP A N 1
ATOM 665 C CA . ASP A 1 89 ? -24.872 0.817 27.843 1.00 92.75 89 ASP A CA 1
ATOM 666 C C . ASP A 1 89 ? -24.836 -0.348 28.852 1.00 92.75 89 ASP A C 1
ATOM 668 O O . ASP A 1 89 ? -25.861 -0.712 29.431 1.00 92.75 89 ASP A O 1
ATOM 672 N N . ALA A 1 90 ? -23.666 -0.956 29.074 1.00 91.44 90 ALA A N 1
ATOM 673 C CA . ALA A 1 90 ? -23.505 -2.073 29.997 1.00 91.44 90 ALA A CA 1
ATOM 674 C C . ALA A 1 90 ? -23.661 -1.621 31.457 1.00 91.44 90 ALA A C 1
ATOM 676 O O . ALA A 1 90 ? -22.969 -0.720 31.931 1.00 91.44 90 ALA A O 1
ATOM 677 N N . THR A 1 91 ? -24.527 -2.299 32.209 1.00 88.25 91 THR A N 1
ATOM 678 C CA . THR A 1 91 ? -24.726 -2.059 33.648 1.00 88.25 91 THR A CA 1
ATOM 679 C C . THR A 1 91 ? -23.905 -3.001 34.528 1.00 88.25 91 THR A C 1
ATOM 681 O O . THR A 1 91 ? -23.556 -2.632 35.646 1.00 88.25 91 THR A O 1
ATOM 684 N N . ASP A 1 92 ? -23.552 -4.187 34.024 1.00 92.81 92 ASP A N 1
ATOM 685 C CA . ASP A 1 92 ? -22.790 -5.193 34.767 1.00 92.81 92 ASP A CA 1
ATOM 686 C C . ASP A 1 92 ? -21.279 -4.933 34.709 1.00 92.81 92 ASP A C 1
ATOM 688 O O . ASP A 1 92 ? -20.668 -4.937 33.639 1.00 92.81 92 ASP A O 1
ATOM 692 N N . GLU A 1 93 ? -20.635 -4.818 35.873 1.00 89.75 93 GLU A N 1
ATOM 693 C CA . GLU A 1 93 ? -19.188 -4.562 35.977 1.00 89.75 93 GLU A CA 1
ATOM 694 C C . GLU A 1 93 ? -18.330 -5.641 35.293 1.00 89.75 93 GLU A C 1
ATOM 696 O O . GLU A 1 93 ? -17.345 -5.327 34.628 1.00 89.75 93 GLU A O 1
ATOM 701 N N . LYS A 1 94 ? -18.746 -6.915 35.352 1.00 91.94 94 LYS A N 1
ATOM 702 C CA . LYS A 1 94 ? -18.052 -8.003 34.638 1.00 91.94 94 LYS A CA 1
ATOM 703 C C . LYS A 1 94 ? -18.116 -7.843 33.117 1.00 91.94 94 LYS A C 1
ATOM 705 O O . LYS A 1 94 ? -17.148 -8.150 32.428 1.00 91.94 94 LYS A O 1
ATOM 710 N N . GLN A 1 95 ? -19.248 -7.376 32.587 1.00 91.88 95 GLN A N 1
ATOM 711 C CA . GLN A 1 95 ? -19.404 -7.139 31.150 1.00 91.88 95 GLN A CA 1
ATOM 712 C C . GLN A 1 95 ? -18.578 -5.933 30.703 1.00 91.88 95 GLN A C 1
ATOM 714 O O . GLN A 1 95 ? -17.957 -5.979 29.642 1.00 91.88 95 GLN A O 1
ATOM 719 N N . LYS A 1 96 ? -18.513 -4.880 31.527 1.00 92.62 96 LYS A N 1
ATOM 720 C CA . LYS A 1 96 ? -17.655 -3.719 31.266 1.00 92.62 96 LYS A CA 1
ATOM 721 C C . LYS A 1 96 ? -16.179 -4.100 31.202 1.00 92.62 96 LYS A C 1
ATOM 723 O O . LYS A 1 96 ? -15.494 -3.678 30.274 1.00 92.62 96 LYS A O 1
ATOM 728 N N . GLU A 1 97 ? -15.699 -4.916 32.141 1.00 94.25 97 GLU A N 1
ATOM 729 C CA . GLU A 1 97 ? -14.303 -5.371 32.154 1.00 94.25 97 GLU A CA 1
ATOM 730 C C . GLU A 1 97 ? -13.954 -6.159 30.879 1.00 94.25 97 GLU A C 1
ATOM 732 O O . GLU A 1 97 ? -12.908 -5.941 30.265 1.00 94.25 97 GLU A O 1
ATOM 737 N N . GLU A 1 98 ? -14.850 -7.041 30.434 1.00 94.00 98 GLU A N 1
ATOM 738 C CA . GLU A 1 98 ? -14.667 -7.818 29.206 1.00 94.00 98 GLU A CA 1
ATOM 739 C C . GLU A 1 98 ? -14.670 -6.927 27.951 1.00 94.00 98 GLU A C 1
ATOM 741 O O . GLU A 1 98 ? -13.782 -7.031 27.103 1.00 94.00 98 GLU A O 1
ATOM 746 N N . LEU A 1 99 ? -15.606 -5.977 27.857 1.00 94.38 99 LEU A N 1
ATOM 747 C CA . LEU A 1 99 ? -15.650 -5.006 26.759 1.00 94.38 99 LEU A CA 1
ATOM 748 C C . LEU A 1 99 ? -14.394 -4.123 26.725 1.00 94.38 99 LEU A C 1
ATOM 750 O O . LEU A 1 99 ? -13.861 -3.860 25.648 1.00 94.38 99 LEU A O 1
ATOM 754 N N . GLN A 1 100 ? -13.871 -3.714 27.883 1.00 94.62 100 GLN A N 1
ATOM 755 C CA . GLN A 1 100 ? -12.614 -2.967 27.973 1.00 94.62 100 GLN A CA 1
ATOM 756 C C . GLN A 1 100 ? -11.419 -3.785 27.470 1.00 94.62 100 GLN A C 1
ATOM 758 O O . GLN A 1 100 ? -10.586 -3.252 26.731 1.00 94.62 100 GLN A O 1
ATOM 763 N N . LYS A 1 101 ? -11.343 -5.081 27.803 1.00 96.00 101 LYS A N 1
ATOM 764 C CA . LYS A 1 101 ? -10.305 -5.984 27.273 1.00 96.00 101 LYS A CA 1
ATOM 765 C C . LYS A 1 101 ? -10.395 -6.117 25.754 1.00 96.00 101 LYS A C 1
ATOM 767 O O . LYS A 1 101 ? -9.369 -6.046 25.076 1.00 96.00 101 LYS A O 1
ATOM 772 N N . GLN A 1 102 ? -11.605 -6.248 25.211 1.00 94.94 102 GLN A N 1
ATOM 773 C CA . GLN A 1 102 ? -11.819 -6.308 23.763 1.00 94.94 102 GLN A CA 1
ATOM 774 C C . GLN A 1 102 ? -11.412 -5.000 23.072 1.00 94.94 102 GLN A C 1
ATOM 776 O O . GLN A 1 102 ? -10.678 -5.042 22.087 1.00 94.94 102 GLN A O 1
ATOM 781 N N . ILE A 1 103 ? -11.787 -3.839 23.620 1.00 95.94 103 ILE A N 1
ATOM 782 C CA . ILE A 1 103 ? -11.360 -2.527 23.102 1.00 95.94 103 ILE A CA 1
ATOM 783 C C . ILE A 1 103 ? -9.833 -2.410 23.106 1.00 95.94 103 ILE A C 1
ATOM 785 O O . ILE A 1 103 ? -9.252 -1.963 22.117 1.00 95.94 103 ILE A O 1
ATOM 789 N N . ALA A 1 104 ? -9.171 -2.828 24.188 1.00 96.75 104 ALA A N 1
ATOM 790 C CA . ALA A 1 104 ? -7.714 -2.800 24.278 1.00 96.75 104 ALA A CA 1
ATOM 791 C C . ALA A 1 104 ? -7.052 -3.695 23.215 1.00 96.75 104 ALA A C 1
ATOM 793 O O . ALA A 1 104 ? -6.072 -3.284 22.593 1.00 96.75 104 ALA A O 1
ATOM 794 N N . ASN A 1 105 ? -7.610 -4.883 22.959 1.00 96.75 105 ASN A N 1
ATOM 795 C CA . ASN A 1 105 ? -7.127 -5.784 21.913 1.00 96.75 105 ASN A CA 1
ATOM 796 C C . ASN A 1 105 ? -7.264 -5.156 20.515 1.00 96.75 105 ASN A C 1
ATOM 798 O O . ASN A 1 105 ? -6.275 -5.048 19.790 1.00 96.75 105 ASN A O 1
ATOM 802 N N . VAL A 1 106 ? -8.458 -4.662 20.170 1.00 96.44 106 VAL A N 1
ATOM 803 C CA . VAL A 1 106 ? -8.728 -4.036 18.863 1.00 96.44 106 VAL A CA 1
ATOM 804 C C . VAL A 1 106 ? -7.870 -2.783 18.666 1.00 96.44 106 VAL A C 1
ATOM 806 O O . VAL A 1 106 ? -7.342 -2.556 17.579 1.00 96.44 106 VAL A O 1
ATOM 809 N N . LYS A 1 107 ? -7.654 -1.991 19.722 1.00 96.56 107 LYS A N 1
ATOM 810 C CA . LYS A 1 107 ? -6.761 -0.827 19.679 1.00 96.56 107 LYS A CA 1
ATOM 811 C C . LYS A 1 107 ? -5.307 -1.225 19.425 1.00 96.56 107 LYS A C 1
ATOM 813 O O . LYS A 1 107 ? -4.660 -0.626 18.576 1.00 96.56 107 LYS A O 1
ATOM 818 N N . SER A 1 108 ? -4.819 -2.279 20.079 1.00 96.81 108 SER A N 1
ATOM 819 C CA . SER A 1 108 ? -3.476 -2.809 19.818 1.00 96.81 108 SER A CA 1
ATOM 820 C C . SER A 1 108 ? -3.316 -3.295 18.371 1.00 96.81 108 SER A C 1
ATOM 822 O O . SER A 1 108 ? -2.298 -3.013 17.732 1.00 96.81 108 SER A O 1
ATOM 824 N N . GLN A 1 109 ? -4.333 -3.967 17.819 1.00 95.75 109 GLN A N 1
ATOM 825 C CA . GLN A 1 109 ? -4.350 -4.351 16.406 1.00 95.75 109 GLN A CA 1
ATOM 826 C C . GLN A 1 109 ? -4.304 -3.121 15.492 1.00 95.75 109 GLN A C 1
ATOM 828 O O . GLN A 1 109 ? -3.490 -3.083 14.566 1.00 95.75 109 GLN A O 1
ATOM 833 N N . LEU A 1 110 ? -5.113 -2.098 15.779 1.00 96.12 110 LEU A N 1
ATOM 834 C CA . LEU A 1 110 ? -5.128 -0.840 15.033 1.00 96.12 110 LEU A CA 1
ATOM 835 C C . LEU A 1 110 ? -3.763 -0.145 15.051 1.00 96.12 110 LEU A C 1
ATOM 837 O O . LEU A 1 110 ? -3.283 0.268 13.996 1.00 96.12 110 LEU A O 1
ATOM 841 N N . ASP A 1 111 ? -3.106 -0.079 16.208 1.00 96.38 111 ASP A N 1
ATOM 842 C CA . ASP A 1 111 ? -1.778 0.522 16.338 1.00 96.38 111 ASP A CA 1
ATOM 843 C C . ASP A 1 111 ? -0.739 -0.245 15.501 1.00 96.38 111 ASP A C 1
ATOM 845 O O . ASP A 1 111 ? 0.049 0.356 14.767 1.00 96.38 111 ASP A O 1
ATOM 849 N N . SER A 1 112 ? -0.770 -1.583 15.531 1.00 95.25 112 SER A N 1
ATOM 850 C CA . SER A 1 112 ? 0.134 -2.417 14.723 1.00 95.25 112 SER A CA 1
ATOM 851 C C . SER A 1 112 ? -0.061 -2.214 13.212 1.00 95.25 112 SER A C 1
ATOM 853 O O . SER A 1 112 ? 0.910 -2.137 12.445 1.00 95.25 112 SER A O 1
ATOM 855 N N . LEU A 1 113 ? -1.317 -2.071 12.783 1.00 94.62 113 LEU A N 1
ATOM 856 C CA . LEU A 1 113 ? -1.687 -1.898 11.387 1.00 94.62 113 LEU A CA 1
ATOM 857 C C . LEU A 1 113 ? -1.341 -0.491 10.890 1.00 94.62 113 LEU A C 1
ATOM 859 O O . LEU A 1 113 ? -0.762 -0.351 9.813 1.00 94.62 113 LEU A O 1
ATOM 863 N N . SER A 1 114 ? -1.603 0.529 11.711 1.00 93.81 114 SER A N 1
ATOM 864 C CA . SER A 1 114 ? -1.218 1.923 11.471 1.00 93.81 114 SER A CA 1
ATOM 865 C C . SER A 1 114 ? 0.299 2.073 11.327 1.00 93.81 114 SER A C 1
ATOM 867 O O . SER A 1 114 ? 0.782 2.673 10.366 1.00 93.81 114 SER A O 1
ATOM 869 N N . ASN A 1 115 ? 1.082 1.450 12.213 1.00 94.88 115 ASN A N 1
ATOM 870 C CA . ASN A 1 115 ? 2.545 1.475 12.121 1.00 94.88 115 ASN A CA 1
ATOM 871 C C . ASN A 1 115 ? 3.049 0.820 10.827 1.00 94.88 115 ASN A C 1
ATOM 873 O O . ASN A 1 115 ? 3.946 1.336 10.157 1.00 94.88 115 ASN A O 1
ATOM 877 N N . THR A 1 116 ? 2.444 -0.302 10.436 1.00 93.88 116 THR A N 1
ATOM 878 C CA . THR A 1 116 ? 2.786 -0.983 9.181 1.00 93.88 116 THR A CA 1
ATOM 879 C C . THR A 1 116 ? 2.429 -0.130 7.961 1.00 93.88 116 THR A C 1
ATOM 881 O O . THR A 1 116 ? 3.234 -0.005 7.041 1.00 93.88 116 THR A O 1
ATOM 884 N N . GLN A 1 117 ? 1.254 0.499 7.964 1.00 94.38 117 GLN A N 1
ATOM 885 C CA . GLN A 1 117 ? 0.798 1.409 6.913 1.00 94.38 117 GLN A CA 1
ATOM 886 C C . GLN A 1 117 ? 1.746 2.611 6.750 1.00 94.38 117 GLN A C 1
ATOM 888 O O . GLN A 1 117 ? 2.081 2.973 5.622 1.00 94.38 117 GLN A O 1
ATOM 893 N N . GLN A 1 118 ? 2.228 3.200 7.850 1.00 93.19 118 GLN A N 1
ATOM 894 C CA . GLN A 1 118 ? 3.210 4.290 7.809 1.00 93.19 118 GLN A CA 1
ATOM 895 C C . GLN A 1 118 ? 4.523 3.846 7.148 1.00 93.19 118 GLN A C 1
ATOM 897 O O . GLN A 1 118 ? 5.033 4.533 6.261 1.00 93.19 118 GLN A O 1
ATOM 902 N N . MET A 1 119 ? 5.041 2.663 7.501 1.00 93.19 119 MET A N 1
ATOM 903 C CA . MET A 1 119 ? 6.229 2.103 6.841 1.00 93.19 119 MET A CA 1
ATOM 904 C C . MET A 1 119 ? 6.004 1.869 5.345 1.00 93.19 119 MET A C 1
ATOM 906 O O . MET A 1 119 ? 6.885 2.128 4.526 1.00 93.19 119 MET A O 1
ATOM 910 N N . ASP A 1 120 ? 4.826 1.385 4.976 1.00 92.62 120 ASP A N 1
ATOM 911 C CA . ASP A 1 120 ? 4.473 1.130 3.585 1.00 92.62 120 ASP A CA 1
ATOM 912 C C . ASP A 1 120 ? 4.328 2.408 2.769 1.00 92.62 120 ASP A C 1
ATOM 914 O O . ASP A 1 120 ? 4.683 2.426 1.591 1.00 92.62 120 ASP A O 1
ATOM 918 N N . MET A 1 121 ? 3.886 3.494 3.395 1.00 91.00 121 MET A N 1
ATOM 919 C CA . MET A 1 121 ? 3.863 4.808 2.770 1.00 91.00 121 MET A CA 1
ATOM 920 C C . MET A 1 121 ? 5.283 5.325 2.503 1.00 91.00 121 MET A C 1
ATOM 922 O O . MET A 1 121 ? 5.556 5.800 1.402 1.00 91.00 121 MET A O 1
ATOM 926 N N . LEU A 1 122 ? 6.215 5.147 3.447 1.00 93.31 122 LEU A N 1
ATOM 927 C CA . LEU A 1 122 ? 7.633 5.467 3.227 1.00 93.31 122 LEU A CA 1
ATOM 928 C C . LEU A 1 122 ? 8.239 4.615 2.100 1.00 93.31 122 LEU A C 1
ATOM 930 O O . LEU A 1 122 ? 8.972 5.125 1.249 1.00 93.31 122 LEU A O 1
ATOM 934 N N . ARG A 1 123 ? 7.903 3.318 2.043 1.00 92.00 123 ARG A N 1
ATOM 935 C CA . ARG A 1 123 ? 8.319 2.438 0.938 1.00 92.00 123 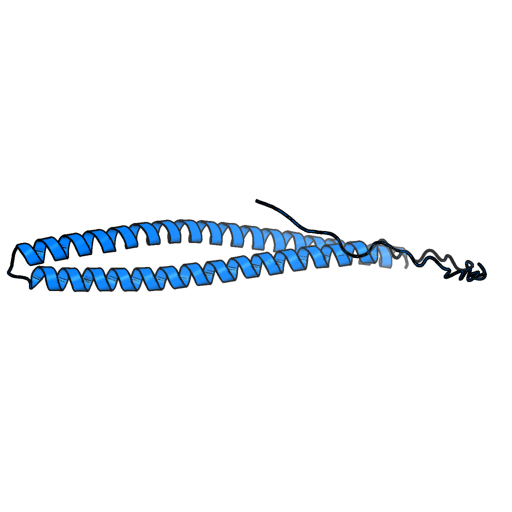ARG A CA 1
ATOM 936 C C . ARG A 1 123 ? 7.742 2.893 -0.396 1.00 92.00 123 ARG A C 1
ATOM 938 O O . ARG A 1 123 ? 8.481 2.932 -1.375 1.00 92.00 123 ARG A O 1
ATOM 945 N N . LEU A 1 124 ? 6.464 3.270 -0.444 1.00 94.12 124 LEU A N 1
ATOM 946 C CA . LEU A 1 124 ? 5.830 3.815 -1.648 1.00 94.12 124 LEU A CA 1
ATOM 947 C C . LEU A 1 124 ? 6.525 5.081 -2.133 1.00 94.12 124 LEU A C 1
ATOM 949 O O . LEU A 1 124 ? 6.816 5.187 -3.321 1.00 94.12 124 LEU A O 1
ATOM 953 N N . GLN A 1 125 ? 6.834 6.007 -1.226 1.00 93.31 125 GLN A N 1
ATOM 954 C CA . GLN A 1 125 ? 7.577 7.220 -1.563 1.00 93.31 125 GLN A CA 1
ATOM 955 C C . GLN A 1 125 ? 8.958 6.880 -2.131 1.00 93.31 125 GLN A C 1
ATOM 957 O O . GLN A 1 125 ? 9.324 7.370 -3.196 1.00 93.31 125 GLN A O 1
ATOM 962 N N . SER A 1 126 ? 9.694 5.972 -1.483 1.00 94.31 126 SER A N 1
ATOM 963 C CA . SER A 1 126 ? 11.001 5.521 -1.973 1.00 94.31 126 SER A CA 1
ATOM 964 C C . SER A 1 126 ? 10.916 4.865 -3.355 1.00 94.31 126 SER A C 1
ATOM 966 O O . SER A 1 126 ? 11.716 5.184 -4.233 1.00 94.31 126 SER A O 1
ATOM 968 N N . MET A 1 127 ? 9.944 3.977 -3.583 1.00 92.12 127 MET A N 1
ATOM 969 C CA . MET A 1 127 ? 9.753 3.335 -4.887 1.00 92.12 127 MET A CA 1
ATOM 970 C C . MET A 1 127 ? 9.338 4.340 -5.961 1.00 92.12 127 MET A C 1
ATOM 972 O O . MET A 1 127 ? 9.851 4.279 -7.073 1.00 92.12 127 MET A O 1
ATOM 976 N N . SER A 1 128 ? 8.470 5.296 -5.625 1.00 91.81 128 SER A N 1
ATOM 977 C CA . SER A 1 128 ? 8.082 6.376 -6.534 1.00 91.81 128 SER A CA 1
ATOM 978 C C . SER A 1 128 ? 9.281 7.241 -6.927 1.00 91.81 128 SER A C 1
ATOM 980 O O . SER A 1 128 ? 9.420 7.594 -8.097 1.00 91.81 128 SER A O 1
ATOM 982 N N . ASN A 1 129 ? 10.175 7.543 -5.984 1.00 94.44 129 ASN A N 1
ATOM 983 C CA . ASN A 1 129 ? 11.404 8.281 -6.273 1.00 94.44 129 ASN A CA 1
ATOM 984 C C . ASN A 1 129 ? 12.328 7.475 -7.197 1.00 94.44 129 ASN A C 1
ATOM 986 O O . ASN A 1 129 ? 12.715 7.977 -8.247 1.00 94.44 129 ASN A O 1
ATOM 990 N N . LYS A 1 130 ? 12.576 6.192 -6.888 1.00 93.50 130 LYS A N 1
ATOM 991 C CA . LYS A 1 130 ? 13.363 5.288 -7.752 1.00 93.50 130 LYS A CA 1
ATOM 992 C C . LYS A 1 130 ? 12.790 5.179 -9.163 1.00 93.50 130 LYS A C 1
ATOM 994 O O . LYS A 1 130 ? 13.538 5.076 -10.130 1.00 93.50 130 LYS A O 1
ATOM 999 N N . ARG A 1 131 ? 11.463 5.199 -9.287 1.00 90.62 131 ARG A N 1
ATOM 1000 C CA . ARG A 1 131 ? 10.769 5.169 -10.575 1.00 90.62 131 ARG A CA 1
ATOM 1001 C C . ARG A 1 131 ? 11.046 6.440 -11.369 1.00 90.62 131 ARG A C 1
ATOM 1003 O O . ARG A 1 131 ? 11.389 6.345 -12.541 1.00 90.62 131 ARG A O 1
ATOM 1010 N N . ASN A 1 132 ? 10.931 7.608 -10.740 1.00 91.62 132 ASN A N 1
ATOM 1011 C CA . ASN A 1 132 ? 11.228 8.887 -11.387 1.00 91.62 132 ASN A CA 1
ATOM 1012 C C . ASN A 1 132 ? 12.696 8.963 -11.837 1.00 91.62 132 ASN A C 1
ATOM 1014 O O . ASN A 1 132 ? 12.955 9.265 -12.995 1.00 91.62 132 ASN A O 1
ATOM 1018 N N . GLU A 1 133 ? 13.640 8.570 -10.977 1.00 90.88 133 GLU A N 1
ATOM 1019 C CA . GLU A 1 133 ? 15.065 8.502 -11.331 1.00 90.88 133 GLU A CA 1
ATOM 1020 C C . GLU A 1 133 ? 15.322 7.551 -12.513 1.00 90.88 133 GLU A C 1
ATOM 1022 O O . GLU A 1 133 ? 16.056 7.884 -13.444 1.00 90.88 133 GLU A O 1
ATOM 1027 N N . ALA A 1 134 ? 14.689 6.372 -12.520 1.00 86.50 134 ALA A N 1
ATOM 1028 C CA . ALA A 1 134 ? 14.799 5.427 -13.629 1.00 86.50 134 ALA A CA 1
ATOM 1029 C C . ALA A 1 134 ? 14.222 5.996 -14.938 1.00 86.50 134 ALA A C 1
ATOM 1031 O O . ALA A 1 134 ? 14.807 5.785 -16.004 1.00 86.50 134 ALA A O 1
ATOM 1032 N N . PHE A 1 135 ? 13.113 6.741 -14.872 1.00 88.19 135 PHE A N 1
ATOM 1033 C CA . PHE A 1 135 ? 12.545 7.441 -16.027 1.00 88.19 135 PHE A CA 1
ATOM 1034 C C . PHE A 1 135 ? 13.480 8.525 -16.567 1.00 88.19 135 PHE A C 1
ATOM 1036 O O . PHE A 1 135 ? 13.650 8.622 -17.785 1.00 88.19 135 PHE A O 1
ATOM 1043 N N . ASP A 1 136 ? 14.133 9.293 -15.696 1.00 90.38 136 ASP A N 1
ATOM 1044 C CA . ASP A 1 136 ? 15.097 10.317 -16.104 1.00 90.38 136 ASP A CA 1
ATOM 1045 C C . ASP A 1 136 ? 16.322 9.688 -16.780 1.00 90.38 136 ASP A C 1
ATOM 1047 O O . ASP A 1 136 ? 16.733 10.111 -17.865 1.00 90.38 136 ASP A O 1
ATOM 1051 N N . VAL A 1 137 ? 16.872 8.616 -16.197 1.00 87.88 137 VAL A N 1
ATOM 1052 C CA . VAL A 1 137 ? 17.990 7.859 -16.785 1.00 87.88 137 VAL A CA 1
ATOM 1053 C C . VAL A 1 137 ? 17.605 7.275 -18.143 1.00 87.88 137 VAL A C 1
ATOM 1055 O O . VAL A 1 137 ? 18.378 7.382 -19.094 1.00 87.88 137 VAL A O 1
ATOM 1058 N N . MET A 1 138 ? 16.409 6.700 -18.268 1.00 81.50 138 MET A N 1
ATOM 1059 C CA . MET A 1 138 ? 15.912 6.143 -19.528 1.00 81.50 138 MET A CA 1
ATOM 1060 C C . MET A 1 138 ? 15.700 7.228 -20.587 1.00 81.50 138 MET A C 1
ATOM 1062 O O . MET A 1 138 ? 16.087 7.045 -21.739 1.00 81.50 138 MET A O 1
ATOM 1066 N N . THR A 1 139 ? 15.161 8.383 -20.201 1.00 87.25 139 THR A N 1
ATOM 1067 C CA . THR A 1 139 ? 14.985 9.527 -21.105 1.00 87.25 139 THR A CA 1
ATOM 1068 C C . THR A 1 139 ? 16.333 10.028 -21.619 1.00 87.25 139 THR A C 1
ATOM 1070 O O . THR A 1 139 ? 16.500 10.252 -22.818 1.00 87.25 139 THR A O 1
ATOM 1073 N N . ASN A 1 140 ? 17.323 10.153 -20.734 1.00 88.44 140 ASN A N 1
ATOM 1074 C CA . ASN A 1 140 ? 18.679 10.552 -21.107 1.00 88.44 140 ASN A CA 1
ATOM 1075 C C . ASN A 1 140 ? 19.371 9.501 -21.985 1.00 88.44 140 ASN A C 1
ATOM 1077 O O . ASN A 1 140 ? 20.069 9.857 -22.933 1.00 88.44 140 ASN A O 1
ATOM 1081 N N . PHE A 1 141 ? 19.145 8.214 -21.717 1.00 84.12 141 PHE A N 1
ATOM 1082 C CA . PHE A 1 141 ? 19.656 7.126 -22.545 1.00 84.12 141 PHE A CA 1
ATOM 1083 C C . PHE A 1 141 ? 19.075 7.171 -23.965 1.00 84.12 141 PHE A C 1
ATOM 1085 O O . PHE A 1 141 ? 19.832 7.128 -24.932 1.00 84.12 141 PHE A O 1
ATOM 1092 N N . VAL A 1 142 ? 17.756 7.343 -24.109 1.00 84.75 142 VAL A N 1
ATOM 1093 C CA . VAL A 1 142 ? 17.093 7.469 -25.420 1.00 84.75 142 VAL A CA 1
ATOM 1094 C C . VAL A 1 142 ? 17.590 8.695 -26.188 1.00 84.75 142 VAL A C 1
ATOM 1096 O O . VAL A 1 142 ? 17.854 8.587 -27.383 1.00 84.75 142 VAL A O 1
ATOM 1099 N N . LYS A 1 143 ? 17.780 9.841 -25.521 1.00 87.88 143 LYS A N 1
ATOM 1100 C CA . LYS A 1 143 ? 18.374 11.033 -26.153 1.00 87.88 143 LYS A CA 1
ATOM 1101 C C . LYS A 1 143 ? 19.782 10.749 -26.675 1.00 87.88 143 LYS A C 1
ATOM 1103 O O . LYS A 1 143 ? 20.048 10.957 -27.852 1.00 87.88 143 LYS A O 1
ATOM 1108 N N . LYS A 1 144 ? 20.648 10.161 -25.844 1.00 86.94 144 LYS A N 1
ATOM 1109 C CA . LYS A 1 144 ? 22.016 9.798 -26.246 1.00 86.94 144 LYS A CA 1
ATOM 1110 C C . LYS A 1 144 ? 22.036 8.822 -27.429 1.00 86.94 144 LYS A C 1
ATOM 1112 O O . LYS A 1 144 ? 22.867 8.948 -28.319 1.00 86.94 144 LYS A O 1
ATOM 1117 N N . MET A 1 145 ? 21.094 7.883 -27.472 1.00 80.38 145 MET A N 1
ATOM 1118 C CA . MET A 1 145 ? 20.903 6.969 -28.602 1.00 80.38 145 MET A CA 1
ATOM 1119 C C . MET A 1 145 ? 20.498 7.696 -29.889 1.00 80.38 145 MET A C 1
ATOM 1121 O O . MET A 1 145 ? 21.007 7.378 -30.964 1.00 80.38 145 MET A O 1
ATOM 1125 N N . GLN A 1 146 ? 19.586 8.666 -29.798 1.00 84.19 146 GLN A N 1
ATOM 1126 C CA . GLN A 1 146 ? 19.185 9.488 -30.941 1.00 84.19 146 GLN A CA 1
ATOM 1127 C C . GLN A 1 146 ? 20.358 10.322 -31.463 1.00 84.19 146 GLN A C 1
ATOM 1129 O O . GLN A 1 146 ? 20.592 10.334 -32.670 1.00 84.19 146 GLN A O 1
ATOM 1134 N N . ASP A 1 147 ? 21.137 10.932 -30.571 1.00 86.31 147 ASP A N 1
ATOM 1135 C CA . ASP A 1 147 ? 22.312 11.732 -30.931 1.00 86.31 147 ASP A CA 1
ATOM 1136 C C . ASP A 1 147 ? 23.423 10.872 -31.558 1.00 86.31 147 ASP A C 1
ATOM 1138 O O . ASP A 1 147 ? 24.023 11.264 -32.563 1.00 86.31 147 ASP A O 1
ATOM 1142 N N . ASN A 1 148 ? 23.651 9.664 -31.029 1.00 83.56 148 ASN A N 1
ATOM 1143 C CA . ASN A 1 148 ? 24.585 8.691 -31.603 1.00 83.56 148 ASN A CA 1
ATOM 1144 C C . ASN A 1 148 ? 24.155 8.272 -33.016 1.00 83.56 148 ASN A C 1
ATOM 1146 O O . ASN A 1 148 ? 24.959 8.325 -33.945 1.00 83.56 148 ASN A O 1
ATOM 1150 N N . ARG A 1 149 ? 22.877 7.908 -33.207 1.00 79.69 149 ARG A N 1
ATOM 1151 C CA . ARG A 1 149 ? 22.330 7.569 -34.534 1.00 79.69 149 ARG A CA 1
ATOM 1152 C C . ARG A 1 149 ? 22.432 8.745 -35.499 1.00 79.69 149 ARG A C 1
ATOM 1154 O O . ARG A 1 149 ? 22.827 8.553 -36.645 1.00 79.69 149 ARG A O 1
ATOM 1161 N N . SER A 1 150 ? 22.114 9.951 -35.032 1.00 80.44 150 SER A N 1
ATOM 1162 C CA . SER A 1 150 ? 22.229 11.182 -35.815 1.00 80.44 150 SER A CA 1
ATOM 1163 C C . SER A 1 150 ? 23.676 11.444 -36.239 1.00 80.44 150 SER A C 1
ATOM 1165 O O . SER A 1 150 ? 23.919 11.759 -37.398 1.00 80.44 150 SER A O 1
ATOM 1167 N N . SER A 1 151 ? 24.651 11.217 -35.354 1.00 81.69 151 SER A N 1
ATOM 1168 C CA . SER A 1 151 ? 26.082 11.371 -35.659 1.00 81.69 151 SER A CA 1
ATOM 1169 C C . SER A 1 151 ? 26.599 10.316 -36.640 1.00 81.69 151 SER A C 1
ATOM 1171 O O . SER A 1 151 ? 27.381 10.644 -37.526 1.00 81.69 151 SER A O 1
ATOM 1173 N N . ILE A 1 152 ? 26.144 9.062 -36.533 1.00 74.75 152 ILE A N 1
ATOM 1174 C CA . ILE A 1 152 ? 26.482 8.002 -37.498 1.00 74.75 152 ILE A CA 1
ATOM 1175 C C . ILE A 1 152 ? 25.911 8.342 -38.879 1.00 74.75 152 ILE A C 1
ATOM 1177 O O . ILE A 1 152 ? 26.634 8.302 -39.869 1.00 74.75 152 ILE A O 1
ATOM 1181 N N . ILE A 1 153 ? 24.635 8.735 -38.950 1.00 74.88 153 ILE A N 1
ATOM 1182 C CA . ILE A 1 153 ? 24.000 9.163 -40.206 1.00 74.88 153 ILE A CA 1
ATOM 1183 C C . ILE A 1 153 ? 24.680 10.425 -40.754 1.00 74.88 153 ILE A C 1
ATOM 1185 O O . ILE A 1 153 ? 24.884 10.530 -41.959 1.00 74.88 153 ILE A O 1
ATOM 1189 N N . GLY A 1 154 ? 25.053 11.361 -39.882 1.00 80.50 154 GLY A N 1
ATOM 1190 C CA . GLY A 1 154 ? 25.753 12.592 -40.233 1.00 80.50 154 GLY A CA 1
ATOM 1191 C C . GLY A 1 154 ? 27.146 12.348 -40.811 1.00 80.50 154 GLY A C 1
ATOM 1192 O O . GLY A 1 154 ? 27.485 12.974 -41.803 1.00 80.50 154 GLY A O 1
ATOM 1193 N N . ASN A 1 155 ? 27.912 11.402 -40.260 1.00 75.12 155 ASN A N 1
ATOM 1194 C CA . ASN A 1 155 ? 29.237 11.019 -40.769 1.00 75.12 155 ASN A CA 1
ATOM 1195 C C . ASN A 1 155 ? 29.185 10.155 -42.044 1.00 75.12 155 ASN A C 1
ATOM 1197 O O . ASN A 1 155 ? 30.213 9.965 -42.689 1.00 75.12 155 ASN A O 1
ATOM 1201 N N . MET A 1 156 ? 28.017 9.603 -42.392 1.00 63.53 156 MET A N 1
ATOM 1202 C CA . MET A 1 156 ? 27.799 8.855 -43.638 1.00 63.53 156 MET A CA 1
ATOM 1203 C C . MET A 1 156 ? 27.315 9.732 -44.807 1.00 63.53 156 MET A C 1
ATOM 1205 O O . MET A 1 156 ? 27.165 9.212 -45.913 1.00 63.53 156 MET A O 1
ATOM 1209 N N . ARG A 1 157 ? 27.034 11.022 -44.578 1.00 58.84 157 ARG A N 1
ATOM 1210 C CA . ARG A 1 157 ? 26.640 11.994 -45.612 1.00 58.84 157 ARG A CA 1
ATOM 1211 C C . ARG A 1 157 ? 27.825 12.849 -46.030 1.00 58.84 157 ARG A C 1
ATOM 1213 O O . ARG A 1 157 ? 27.925 13.104 -47.248 1.00 58.84 157 ARG A O 1
#

Organism: NCBI:txid1500254

pLDDT: mean 79.58, std 19.58, range [36.44, 96.81]

Radius of gyration: 34.31 Å; chains: 1; bounding box: 57×70×84 Å

Foldseek 3Di:
DDDDDDDDDDDDDDDDPDPDDPDPDDPPDPPVPPPPPVVVLVVVLVVLVVVLVVLVVVLVVLVVVLVVLVVVLVVLVVVLVVLVVVLVVDPDPVSNVVSVVVSVVSVVVSVVSVVVSVVSVVVSVVSVVVSVVSVVVSVVSVVVVVVVVVVVVVVVD

Secondary structure (DSSP, 8-state):
-----------------------------------SHHHHHHHHHHHHHHHHHHHHHHHHHHHHHHHHHHHHHHHHHHHHHHHHHHHHH---HHHHHHHHHHHHHHHHHHHHHHHHHHHHHHHHHHHHHHHHHHHHHHHHHHHHHHHHHHHHHHHT-

Sequence (157 aa):
MKKKLIGGLMVVAMAFSGAGAVSAAGISNVNSIDLSSMDLETALMQVQSQRAQLLDSQIQNQIKEVQRKNEQIAQLNQQIAELNRKLSDATDEKQKEELQKQIANVKSQLDSLSNTQQMDMLRLQSMSNKRNEAFDVMTNFVKKMQDNRSSIIGNMR